Protein AF-A0A2V5PGQ8-F1 (afdb_monomer)

Solvent-accessible surface area (backbone atoms only — not comparable to full-atom values): 5354 Å² total; per-residue (Å²): 109,70,70,60,51,49,44,40,42,71,74,64,70,42,59,66,68,59,55,52,52,50,55,55,75,76,52,54,74,65,58,56,51,55,50,52,56,51,51,55,52,50,53,53,49,41,51,53,42,39,52,53,31,63,76,68,40,53,84,62,75,69,27,47,55,51,28,52,55,50,26,52,54,55,34,53,55,50,47,56,59,46,48,54,55,50,50,55,53,51,50,57,68,69,77,104

Radius of gyration: 19.82 Å; Cα contacts (8 Å, |Δi|>4): 42; chains: 1; bounding box: 33×30×53 Å

pLDDT: mean 90.96, std 6.31, range [53.81, 97.19]

Structure (mmCIF, N/CA/C/O backbone):
data_AF-A0A2V5PGQ8-F1
#
_entry.id   AF-A0A2V5PGQ8-F1
#
loop_
_atom_site.group_PDB
_atom_site.id
_atom_site.type_symbol
_atom_site.label_atom_id
_atom_site.label_alt_id
_atom_site.label_comp_id
_atom_site.label_asym_id
_atom_site.label_entity_id
_atom_site.label_seq_id
_atom_site.pdbx_PDB_ins_code
_atom_site.Cartn_x
_atom_site.Cartn_y
_atom_site.Cartn_z
_atom_site.occupancy
_atom_site.B_iso_or_equiv
_atom_site.auth_seq_id
_atom_site.auth_comp_id
_atom_site.auth_asym_id
_atom_site.auth_atom_id
_atom_site.pdbx_PDB_model_num
ATOM 1 N N . MET A 1 1 ? 10.133 -7.144 -9.511 1.00 82.19 1 MET A N 1
ATOM 2 C CA . MET A 1 1 ? 11.123 -6.931 -10.591 1.00 82.19 1 MET A CA 1
ATOM 3 C C . MET A 1 1 ? 12.315 -7.884 -10.460 1.00 82.19 1 MET A C 1
ATOM 5 O O . MET A 1 1 ? 12.455 -8.741 -11.318 1.00 82.19 1 MET A O 1
ATOM 9 N N . ALA A 1 2 ? 13.099 -7.838 -9.372 1.00 87.31 2 ALA A N 1
ATOM 10 C CA . ALA A 1 2 ? 14.266 -8.719 -9.186 1.00 87.31 2 ALA A CA 1
ATOM 11 C C . ALA A 1 2 ?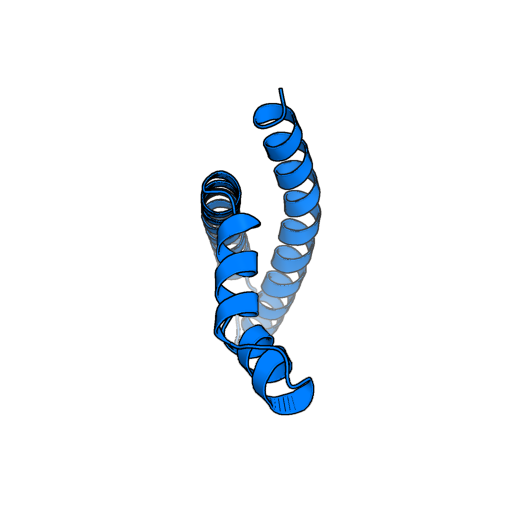 13.949 -10.231 -9.235 1.00 87.31 2 ALA A C 1
ATOM 13 O O . ALA A 1 2 ? 14.652 -10.979 -9.905 1.00 87.31 2 ALA A O 1
ATOM 14 N N . SER A 1 3 ? 12.863 -10.675 -8.590 1.00 88.12 3 SER A N 1
ATOM 15 C CA . SER A 1 3 ? 12.438 -12.084 -8.610 1.00 88.12 3 SER A CA 1
ATOM 16 C C . SER A 1 3 ? 12.057 -12.576 -10.012 1.00 88.12 3 SER A C 1
ATOM 18 O O . SER A 1 3 ? 12.493 -13.645 -10.422 1.00 88.12 3 SER A O 1
ATOM 20 N N . GLY A 1 4 ? 11.298 -11.784 -10.776 1.00 89.75 4 GLY A N 1
ATOM 21 C CA . GLY A 1 4 ? 10.927 -12.119 -12.156 1.00 89.75 4 GLY A CA 1
ATOM 22 C C . GLY A 1 4 ? 12.134 -12.187 -13.095 1.00 89.75 4 GLY A C 1
ATOM 23 O O . GLY A 1 4 ? 12.250 -13.125 -13.877 1.00 89.75 4 GLY A O 1
ATOM 24 N N . TYR A 1 5 ? 13.074 -11.246 -12.964 1.00 90.19 5 TYR A N 1
ATOM 25 C CA . TYR A 1 5 ? 14.322 -11.248 -13.732 1.00 90.19 5 TYR A CA 1
ATOM 26 C C . TYR A 1 5 ? 15.203 -12.464 -13.406 1.00 90.19 5 TYR A C 1
ATOM 28 O O . TYR A 1 5 ? 15.715 -13.116 -14.314 1.00 90.19 5 TYR A O 1
ATOM 36 N N . ALA A 1 6 ? 15.326 -12.819 -12.122 1.00 92.19 6 ALA A N 1
ATOM 37 C CA . ALA A 1 6 ? 16.076 -13.996 -11.688 1.00 92.19 6 ALA A CA 1
ATOM 38 C C . ALA A 1 6 ? 15.491 -15.300 -12.253 1.00 92.19 6 ALA A C 1
ATOM 40 O O . ALA A 1 6 ? 16.247 -16.193 -12.623 1.00 92.19 6 ALA A O 1
ATOM 41 N N . VAL A 1 7 ? 14.163 -15.405 -12.369 1.00 92.62 7 VAL A N 1
ATOM 42 C CA . VAL A 1 7 ? 13.517 -16.571 -12.990 1.00 92.62 7 VAL A CA 1
ATOM 43 C C . VAL A 1 7 ? 13.729 -16.591 -14.505 1.00 92.62 7 VAL A C 1
ATOM 45 O O . VAL A 1 7 ? 14.119 -17.623 -15.049 1.00 92.62 7 VAL A O 1
ATOM 48 N N . ALA A 1 8 ? 13.530 -15.456 -15.179 1.00 89.50 8 ALA A N 1
ATOM 49 C CA . ALA A 1 8 ? 13.669 -15.346 -16.632 1.00 89.50 8 ALA A CA 1
ATOM 50 C C . ALA A 1 8 ? 15.088 -15.683 -17.118 1.00 89.50 8 ALA A C 1
ATOM 52 O O . ALA A 1 8 ? 15.254 -16.479 -18.042 1.00 89.50 8 ALA A O 1
ATOM 53 N N . VAL A 1 9 ? 16.108 -15.123 -16.463 1.00 89.88 9 VAL A N 1
ATOM 54 C CA . VAL A 1 9 ? 17.514 -15.335 -16.836 1.00 89.88 9 VAL A CA 1
ATOM 55 C C . VAL A 1 9 ? 18.057 -16.632 -16.234 1.00 89.88 9 VAL A C 1
ATOM 57 O O . VAL A 1 9 ? 18.747 -17.385 -16.912 1.00 89.88 9 VAL A O 1
ATOM 60 N N . GLY A 1 10 ? 17.738 -16.917 -14.968 1.00 89.50 10 GLY A N 1
ATOM 61 C CA . GLY A 1 10 ? 18.316 -18.045 -14.236 1.00 89.50 10 GLY A CA 1
ATOM 62 C C . GLY A 1 10 ? 17.723 -19.404 -14.607 1.00 89.50 10 GLY A C 1
ATOM 63 O O . GLY A 1 10 ? 18.469 -20.362 -14.776 1.00 89.50 10 GLY A O 1
ATOM 64 N N . PHE A 1 11 ? 16.398 -19.503 -14.746 1.00 90.69 11 PHE A N 1
ATOM 65 C CA . PHE A 1 11 ? 15.723 -20.779 -15.023 1.00 90.69 11 PHE A CA 1
ATOM 66 C C . PHE A 1 11 ? 15.320 -20.934 -16.489 1.00 90.69 11 PHE A C 1
ATOM 68 O O . PHE A 1 11 ? 15.361 -22.042 -17.017 1.00 90.69 11 PHE A O 1
ATOM 75 N N . LEU A 1 12 ? 14.933 -19.839 -17.146 1.00 90.56 12 LEU A N 1
ATOM 76 C CA . LEU A 1 12 ? 14.377 -19.869 -18.501 1.00 90.56 12 LEU A CA 1
ATOM 77 C C . LEU A 1 12 ? 15.394 -19.546 -19.609 1.00 90.56 12 LEU A C 1
ATOM 79 O O . LEU A 1 12 ? 15.033 -19.623 -20.779 1.00 90.56 12 LEU A O 1
ATOM 83 N N . ASN A 1 13 ? 16.650 -19.228 -19.259 1.00 89.12 13 ASN A N 1
ATOM 84 C CA . ASN A 1 13 ? 17.728 -18.892 -20.204 1.00 89.12 13 ASN A CA 1
ATOM 85 C C . ASN A 1 13 ? 17.350 -17.784 -21.213 1.00 89.12 13 ASN A C 1
ATOM 87 O O . ASN A 1 13 ? 17.808 -17.780 -22.353 1.00 89.12 13 ASN A O 1
ATOM 91 N N . ILE A 1 14 ? 16.503 -16.832 -20.807 1.00 90.88 14 ILE A N 1
ATOM 92 C CA . ILE A 1 14 ? 16.158 -15.675 -21.642 1.00 90.88 14 ILE A CA 1
ATOM 93 C C . ILE A 1 14 ? 17.299 -14.656 -21.581 1.00 90.88 14 ILE A C 1
ATOM 95 O O . ILE A 1 14 ? 17.845 -14.389 -20.508 1.00 90.88 14 ILE A O 1
ATOM 99 N N . ASP A 1 15 ? 17.609 -14.038 -22.723 1.00 92.31 15 ASP A N 1
ATOM 100 C CA . ASP A 1 15 ? 18.606 -12.977 -22.818 1.00 92.31 15 ASP A CA 1
ATOM 101 C C . ASP A 1 15 ? 18.372 -11.851 -21.779 1.00 92.31 15 ASP A C 1
ATOM 103 O O . ASP A 1 15 ? 17.281 -11.256 -21.719 1.00 92.31 15 ASP A O 1
ATOM 107 N N . PRO A 1 16 ? 19.399 -11.506 -20.974 1.00 86.06 16 PRO A N 1
ATOM 108 C CA . PRO A 1 16 ? 19.321 -10.456 -19.956 1.00 86.06 16 PRO A CA 1
ATOM 109 C C . PRO A 1 16 ? 18.938 -9.089 -20.527 1.00 86.06 16 PRO A C 1
ATOM 111 O O . PRO A 1 16 ? 18.092 -8.378 -19.980 1.00 86.06 16 PRO A O 1
ATOM 114 N N . SER A 1 17 ? 19.558 -8.737 -21.656 1.00 88.19 17 SER A N 1
ATOM 115 C CA . SER A 1 17 ? 19.354 -7.474 -22.366 1.00 88.19 17 SER A CA 1
ATOM 116 C C . SER A 1 17 ? 17.935 -7.370 -22.916 1.00 88.19 17 SER A C 1
ATOM 118 O O . SER A 1 17 ? 17.288 -6.336 -22.757 1.00 88.19 17 SER A O 1
ATOM 120 N N . TYR A 1 18 ? 17.426 -8.460 -23.491 1.00 89.94 18 TYR A N 1
ATOM 121 C CA . TYR A 1 18 ? 16.073 -8.536 -24.030 1.00 89.94 18 TYR A CA 1
ATOM 122 C C . TYR A 1 18 ? 15.014 -8.369 -22.933 1.00 89.94 18 TYR A C 1
ATOM 124 O O . TYR A 1 18 ? 14.099 -7.554 -23.063 1.00 89.94 18 TYR A O 1
ATOM 132 N N . THR A 1 19 ? 15.170 -9.083 -21.815 1.00 88.44 19 THR A N 1
ATOM 133 C CA . THR A 1 19 ? 14.224 -9.027 -20.688 1.00 88.44 19 THR A CA 1
ATOM 134 C C . THR A 1 19 ? 14.172 -7.630 -20.068 1.00 88.44 19 THR A C 1
ATOM 136 O O . THR A 1 19 ? 13.091 -7.118 -19.772 1.00 88.44 19 THR A O 1
ATOM 139 N N . TRP A 1 20 ? 15.332 -6.991 -19.892 1.00 88.25 20 TRP A N 1
ATOM 140 C CA . TRP A 1 20 ? 15.412 -5.626 -19.375 1.00 88.25 20 TRP A CA 1
ATOM 141 C C . TRP A 1 20 ? 14.763 -4.614 -20.324 1.00 88.25 20 TRP A C 1
ATOM 143 O O . TRP A 1 20 ? 13.964 -3.786 -19.890 1.00 88.25 20 TRP A O 1
ATOM 153 N N . HIS A 1 21 ? 15.060 -4.713 -21.621 1.00 90.56 21 HIS A N 1
ATOM 154 C CA . HIS A 1 21 ? 14.535 -3.790 -22.623 1.00 90.56 21 HIS A CA 1
ATOM 155 C C . HIS A 1 21 ? 13.007 -3.878 -22.743 1.00 90.56 21 HIS A C 1
ATOM 157 O O . HIS A 1 21 ? 12.331 -2.852 -22.717 1.00 90.56 21 HIS A O 1
ATOM 163 N N . ASN A 1 22 ? 12.444 -5.092 -22.773 1.00 89.56 22 ASN A N 1
ATOM 164 C CA . ASN A 1 22 ? 10.992 -5.270 -22.765 1.00 89.56 22 ASN A CA 1
ATOM 165 C C . ASN A 1 22 ? 10.352 -4.755 -21.470 1.00 89.56 22 ASN A C 1
ATOM 167 O O . ASN A 1 22 ? 9.336 -4.074 -21.539 1.00 89.56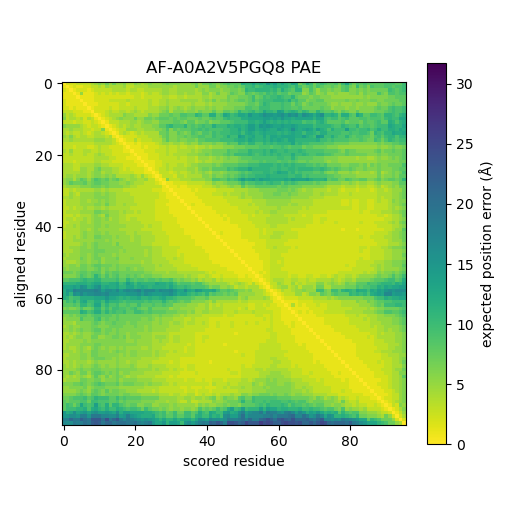 22 ASN A O 1
ATOM 171 N N . MET A 1 23 ? 10.932 -5.027 -20.295 1.00 88.44 23 MET A N 1
ATOM 172 C CA . MET A 1 23 ? 10.369 -4.528 -19.031 1.00 88.44 23 MET A CA 1
ATOM 173 C C . MET A 1 23 ? 10.216 -3.004 -19.025 1.00 88.44 23 MET A C 1
ATOM 175 O O . MET A 1 23 ? 9.192 -2.505 -18.565 1.00 88.44 23 MET A O 1
ATOM 179 N N . VAL A 1 24 ? 11.206 -2.275 -19.545 1.00 88.38 24 VAL A N 1
ATOM 180 C CA . VAL A 1 24 ? 11.149 -0.809 -19.616 1.00 88.38 24 VAL A CA 1
ATOM 181 C C . VAL A 1 24 ? 10.163 -0.341 -20.687 1.00 88.38 24 VAL A C 1
ATOM 183 O O . VAL A 1 24 ? 9.386 0.566 -20.420 1.00 88.38 24 VAL A O 1
ATOM 186 N N . ASN A 1 25 ? 10.134 -0.977 -21.861 1.00 89.81 25 ASN A N 1
ATOM 187 C CA . ASN A 1 25 ? 9.230 -0.575 -22.946 1.00 89.81 25 ASN A CA 1
ATOM 188 C C . ASN A 1 25 ? 7.743 -0.805 -22.630 1.00 89.81 25 ASN A C 1
ATOM 190 O O . ASN A 1 25 ? 6.905 -0.061 -23.127 1.00 89.81 25 ASN A O 1
ATOM 194 N N . TYR A 1 26 ? 7.411 -1.822 -21.829 1.00 88.38 26 TYR A N 1
ATOM 195 C CA . TYR A 1 26 ? 6.026 -2.126 -21.440 1.00 88.38 26 TYR A CA 1
ATOM 196 C C . TYR A 1 26 ? 5.590 -1.479 -20.120 1.00 88.38 26 TYR A C 1
ATOM 198 O O . TYR A 1 26 ? 4.435 -1.635 -19.735 1.00 88.38 26 TYR A O 1
ATOM 206 N N . THR A 1 27 ? 6.489 -0.790 -19.412 1.00 89.31 27 THR A N 1
ATOM 207 C CA . THR A 1 27 ? 6.144 -0.071 -18.180 1.00 89.31 27 THR A CA 1
ATOM 208 C C . THR A 1 27 ? 6.059 1.412 -18.490 1.00 89.31 27 THR A C 1
ATOM 210 O O . THR A 1 27 ? 7.087 2.079 -18.634 1.00 89.31 27 THR A O 1
ATOM 213 N N . SER A 1 28 ? 4.846 1.947 -18.562 1.00 88.38 28 SER A N 1
ATOM 214 C CA . SER A 1 28 ? 4.659 3.371 -18.800 1.00 88.38 28 SER A CA 1
ATOM 215 C C . SER A 1 28 ? 4.784 4.161 -17.484 1.00 88.38 28 SER A C 1
ATOM 217 O O . SER A 1 28 ? 4.500 3.641 -16.400 1.00 88.38 28 SER A O 1
ATOM 219 N N . PRO A 1 29 ? 5.186 5.448 -17.520 1.00 85.56 29 PRO A N 1
ATOM 220 C CA . PRO A 1 29 ? 5.285 6.286 -16.316 1.00 85.56 29 PRO A CA 1
ATOM 221 C C . PRO A 1 29 ? 3.957 6.417 -15.551 1.00 85.56 29 PRO A C 1
ATOM 223 O O . PRO A 1 29 ? 3.933 6.579 -14.330 1.00 85.56 29 PRO A O 1
ATOM 226 N N . GLU A 1 30 ? 2.846 6.324 -16.276 1.00 87.12 30 GLU A N 1
ATOM 227 C CA . GLU A 1 30 ? 1.486 6.278 -15.745 1.00 87.12 30 GLU A CA 1
ATOM 228 C C . GLU A 1 30 ? 1.237 5.085 -14.813 1.00 87.12 30 GLU A C 1
ATOM 230 O O . GLU A 1 30 ? 0.607 5.261 -13.769 1.00 87.12 30 GLU A O 1
ATOM 235 N N . ASP A 1 31 ? 1.795 3.907 -15.103 1.00 88.06 31 ASP A N 1
ATOM 236 C CA . ASP A 1 31 ? 1.652 2.719 -14.255 1.00 88.06 31 ASP A CA 1
ATOM 237 C C . ASP A 1 31 ? 2.281 2.948 -12.876 1.00 88.06 31 ASP A C 1
ATOM 239 O O . ASP A 1 31 ? 1.719 2.571 -11.840 1.00 88.06 31 ASP A O 1
ATOM 243 N N . ALA A 1 32 ? 3.425 3.639 -12.848 1.00 90.19 32 ALA A N 1
ATOM 244 C CA . ALA A 1 32 ? 4.104 4.008 -11.611 1.00 90.19 32 ALA A CA 1
ATOM 245 C C . ALA A 1 32 ? 3.288 5.025 -10.796 1.00 90.19 32 ALA A C 1
ATOM 247 O O . ALA A 1 32 ? 3.142 4.867 -9.579 1.00 90.19 32 ALA A O 1
ATOM 248 N N . LEU A 1 33 ? 2.709 6.037 -11.453 1.00 90.19 33 LEU A N 1
ATOM 249 C CA . LEU A 1 33 ? 1.858 7.031 -10.795 1.00 90.19 33 LEU A CA 1
ATOM 250 C C . LEU A 1 33 ? 0.578 6.395 -10.231 1.00 90.19 33 LEU A C 1
ATOM 252 O O . LEU A 1 33 ? 0.207 6.659 -9.084 1.00 90.19 33 LEU A O 1
ATOM 256 N N . MET A 1 34 ? -0.062 5.504 -10.992 1.00 90.38 34 MET A N 1
ATOM 257 C CA . MET A 1 34 ? -1.226 4.742 -10.535 1.00 90.38 34 MET A CA 1
ATOM 258 C C . MET A 1 34 ? -0.895 3.880 -9.309 1.00 90.38 34 MET A C 1
ATOM 260 O O . MET A 1 34 ? -1.688 3.815 -8.365 1.00 90.38 34 MET A O 1
ATOM 264 N N . GLY A 1 35 ? 0.284 3.251 -9.290 1.00 91.88 35 GLY A N 1
ATOM 265 C CA . GLY A 1 35 ? 0.783 2.495 -8.140 1.00 91.88 35 GLY A CA 1
ATOM 266 C C . GLY A 1 35 ? 0.992 3.362 -6.895 1.00 91.88 35 GLY A C 1
ATOM 267 O O . GLY A 1 35 ? 0.544 2.990 -5.808 1.00 91.88 35 GLY A O 1
ATOM 268 N N . LEU A 1 36 ? 1.606 4.539 -7.050 1.00 94.31 36 LEU A N 1
ATOM 269 C CA . LEU A 1 36 ? 1.847 5.490 -5.957 1.00 94.31 36 LEU A CA 1
ATOM 270 C C . LEU A 1 36 ? 0.545 5.994 -5.328 1.00 94.31 36 LEU A C 1
ATOM 272 O O . LEU A 1 36 ? 0.402 5.956 -4.105 1.00 94.31 36 LEU A O 1
ATOM 276 N N . ILE A 1 37 ? -0.425 6.410 -6.148 1.00 92.75 37 ILE A N 1
ATOM 277 C CA . ILE A 1 37 ? -1.733 6.879 -5.664 1.00 92.75 37 ILE A CA 1
ATOM 278 C C . ILE A 1 37 ? -2.427 5.771 -4.864 1.00 92.75 37 ILE A C 1
ATOM 280 O O . ILE A 1 37 ? -2.881 6.004 -3.743 1.00 92.75 37 ILE A O 1
ATOM 284 N N . LYS A 1 38 ? -2.459 4.543 -5.398 1.00 92.81 38 LYS A N 1
ATOM 285 C CA . LYS A 1 38 ? -3.046 3.388 -4.701 1.00 92.81 38 LYS A CA 1
ATOM 286 C C . LYS A 1 38 ? -2.348 3.115 -3.366 1.00 92.81 38 LYS A C 1
ATOM 288 O O . LYS A 1 38 ? -3.032 2.904 -2.367 1.00 92.81 38 LYS A O 1
ATOM 293 N N . ALA A 1 39 ? -1.015 3.165 -3.324 1.00 95.62 39 ALA A N 1
ATOM 294 C CA . ALA A 1 39 ? -0.242 2.916 -2.107 1.00 95.62 39 ALA A CA 1
ATOM 295 C C . ALA A 1 39 ? -0.567 3.917 -0.985 1.00 95.62 39 ALA A C 1
ATOM 297 O O . ALA A 1 39 ? -0.787 3.504 0.156 1.00 95.62 39 ALA A O 1
ATOM 298 N N . VAL A 1 40 ? -0.665 5.212 -1.308 1.00 96.31 40 VAL A N 1
ATOM 299 C CA . VAL A 1 40 ? -1.032 6.256 -0.335 1.00 96.31 40 VAL A CA 1
ATOM 300 C C . VAL A 1 40 ? -2.437 6.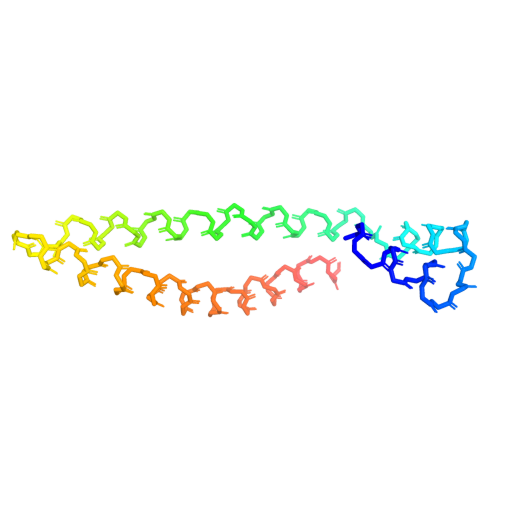013 0.220 1.00 96.31 40 VAL A C 1
ATOM 302 O O . VAL A 1 40 ? -2.640 6.061 1.434 1.00 96.31 40 VAL A O 1
ATOM 305 N N . VAL A 1 41 ? -3.400 5.686 -0.647 1.00 95.56 41 VAL A N 1
ATOM 306 C CA . VAL A 1 41 ? -4.788 5.429 -0.232 1.00 95.56 41 VAL A CA 1
ATOM 307 C C . VAL A 1 41 ? -4.887 4.181 0.652 1.00 95.56 41 VAL A C 1
ATOM 309 O O . VAL A 1 41 ? -5.563 4.211 1.680 1.00 95.56 41 VAL A O 1
ATOM 312 N N . TYR A 1 42 ? -4.184 3.095 0.314 1.00 96.06 42 TYR A N 1
ATOM 313 C CA . TYR A 1 42 ? -4.159 1.879 1.139 1.00 96.06 42 TYR A CA 1
ATOM 314 C C . TYR A 1 42 ? -3.521 2.122 2.502 1.00 96.06 42 TYR A C 1
ATOM 316 O O . TYR A 1 42 ? -4.085 1.699 3.510 1.00 96.06 42 TYR A O 1
ATOM 324 N N . GLY A 1 43 ? -2.406 2.855 2.552 1.00 96.44 43 GLY A N 1
ATOM 325 C CA . GLY A 1 43 ? -1.766 3.234 3.811 1.00 96.44 43 GLY A CA 1
ATOM 326 C C . GLY A 1 43 ? -2.703 4.032 4.721 1.00 96.44 43 GLY A C 1
ATOM 327 O O . GLY A 1 43 ? -2.850 3.697 5.897 1.00 96.44 43 GLY A O 1
ATOM 328 N N . ALA A 1 44 ? -3.399 5.031 4.169 1.00 96.75 44 ALA A N 1
ATOM 329 C CA . ALA A 1 44 ? -4.362 5.835 4.919 1.00 96.75 44 ALA A CA 1
ATOM 330 C C . ALA A 1 44 ? -5.529 4.991 5.462 1.00 96.75 44 ALA A C 1
ATOM 332 O O . ALA A 1 44 ? -5.877 5.108 6.637 1.00 96.75 44 ALA A O 1
ATOM 333 N N . MET A 1 45 ? -6.104 4.100 4.647 1.00 96.38 45 MET A N 1
ATOM 334 C CA . MET A 1 45 ? -7.201 3.227 5.085 1.00 96.38 45 MET A CA 1
ATOM 335 C C . MET A 1 45 ? -6.766 2.260 6.190 1.00 96.38 45 MET A C 1
ATOM 337 O O . MET A 1 45 ? -7.459 2.154 7.200 1.00 96.38 45 MET A O 1
ATOM 341 N N . ILE A 1 46 ? -5.615 1.591 6.040 1.00 96.62 46 ILE A N 1
ATOM 342 C CA . ILE A 1 46 ? -5.089 0.674 7.065 1.00 96.62 46 ILE A CA 1
ATOM 343 C C . ILE A 1 46 ? -4.865 1.424 8.377 1.00 96.62 46 ILE A C 1
ATOM 345 O O . ILE A 1 46 ? -5.277 0.942 9.432 1.00 96.62 46 ILE A O 1
ATOM 349 N N . GLY A 1 47 ? -4.241 2.605 8.314 1.00 96.56 47 GLY A N 1
ATOM 350 C CA . GLY A 1 47 ? -3.985 3.431 9.491 1.00 96.56 47 GLY A CA 1
ATOM 351 C C . GLY A 1 47 ? -5.276 3.803 10.215 1.00 96.56 47 GLY A C 1
ATOM 352 O O . GLY A 1 47 ? -5.396 3.570 11.415 1.00 96.56 47 GLY A O 1
ATOM 353 N N . LEU A 1 48 ? -6.277 4.299 9.484 1.00 96.50 48 LEU A N 1
ATOM 354 C CA . LEU A 1 48 ? -7.566 4.686 10.062 1.00 96.50 48 LEU A CA 1
ATOM 355 C C . LEU A 1 48 ? -8.310 3.498 10.685 1.00 96.50 48 LEU A C 1
ATOM 357 O O . LEU A 1 48 ? -8.801 3.612 11.806 1.00 96.50 48 LEU A O 1
ATOM 361 N N . ILE A 1 49 ? -8.360 2.351 10.002 1.00 96.00 49 ILE A N 1
ATOM 362 C CA . ILE A 1 49 ? -9.044 1.147 10.503 1.00 96.00 49 ILE A CA 1
ATOM 363 C C . ILE A 1 49 ? -8.331 0.595 11.741 1.00 96.00 49 ILE A C 1
ATOM 365 O O . ILE A 1 49 ? -8.983 0.226 12.721 1.00 96.00 49 ILE A O 1
ATOM 369 N N . SER A 1 50 ? -6.998 0.579 11.722 1.00 95.38 50 SER A N 1
ATOM 370 C CA . SER A 1 50 ? -6.184 0.096 12.841 1.00 95.38 50 SER A CA 1
ATOM 371 C C . SER A 1 50 ? -6.332 0.996 14.065 1.00 95.38 50 SER A C 1
ATOM 373 O O . SER A 1 50 ? -6.580 0.495 15.160 1.00 95.38 50 SER A O 1
ATOM 375 N N . CYS A 1 51 ? -6.274 2.321 13.887 1.00 95.50 51 CYS A N 1
ATOM 376 C CA . CYS A 1 51 ? -6.524 3.280 14.964 1.00 95.50 51 CYS A CA 1
ATOM 377 C C . CYS A 1 51 ? -7.949 3.144 15.511 1.00 95.50 51 CYS A C 1
ATOM 379 O O . CYS A 1 51 ? -8.143 3.108 16.725 1.00 95.50 51 CYS A O 1
ATOM 381 N N . TYR A 1 52 ? -8.944 2.996 14.634 1.00 95.50 52 TYR A N 1
ATOM 382 C CA . TYR A 1 52 ? -10.338 2.839 15.039 1.00 95.50 52 TYR A CA 1
ATOM 383 C C . TYR A 1 52 ? -10.553 1.591 15.904 1.00 95.50 52 TYR A C 1
ATOM 385 O O . TYR A 1 52 ? -11.159 1.679 16.975 1.00 95.50 52 TYR A O 1
ATOM 393 N N . LYS A 1 53 ? -10.022 0.438 15.480 1.00 94.06 53 LYS A N 1
ATOM 394 C CA . LYS A 1 53 ? -10.118 -0.814 16.244 1.00 94.06 53 LYS A CA 1
ATOM 395 C C . LYS A 1 53 ? -9.284 -0.794 17.522 1.00 94.06 53 LYS A C 1
ATOM 397 O O . LYS A 1 53 ? -9.734 -1.340 18.525 1.00 94.06 53 LYS A O 1
ATOM 402 N N . GLY A 1 54 ? -8.126 -0.137 17.506 1.00 93.06 54 GLY A N 1
ATOM 403 C CA . GLY A 1 54 ? -7.289 0.048 18.690 1.00 93.06 54 GLY A CA 1
ATOM 404 C C . GLY A 1 54 ? -7.956 0.911 19.762 1.00 93.06 54 GLY A C 1
ATOM 405 O O . GLY A 1 54 ? -7.899 0.572 20.934 1.00 93.06 54 GLY A O 1
ATOM 406 N N . MET A 1 55 ? -8.652 1.985 19.380 1.00 93.12 55 MET A N 1
ATOM 407 C CA . MET A 1 55 ? -9.341 2.865 20.338 1.00 93.12 55 MET A CA 1
ATOM 408 C C . MET A 1 55 ? -10.631 2.263 20.917 1.00 93.12 55 MET A C 1
ATOM 410 O O . MET A 1 55 ? -11.055 2.666 21.995 1.00 93.12 55 MET A O 1
ATOM 414 N N . HIS A 1 56 ? -11.253 1.310 20.219 1.00 92.50 56 HIS A N 1
ATOM 415 C CA . HIS A 1 56 ? -12.479 0.629 20.659 1.00 92.50 56 HIS A CA 1
ATOM 416 C C . HIS A 1 56 ? -12.215 -0.770 21.238 1.00 92.50 56 HIS A C 1
ATOM 418 O O . HIS A 1 56 ? -13.147 -1.568 21.382 1.00 92.50 56 HIS A O 1
ATOM 424 N N . CYS A 1 57 ? -10.960 -1.118 21.536 1.00 91.62 57 CYS A N 1
ATOM 425 C CA . CYS A 1 57 ? -10.649 -2.430 22.088 1.00 91.62 57 CYS A CA 1
ATOM 426 C C . CYS A 1 57 ? -11.167 -2.566 23.528 1.00 91.62 57 CYS A C 1
ATOM 428 O O . CYS A 1 57 ? -11.149 -1.615 24.309 1.00 91.62 57 CYS A O 1
ATOM 430 N N . ARG A 1 58 ? -11.603 -3.776 23.893 1.00 89.50 58 ARG A N 1
ATOM 431 C CA . ARG A 1 58 ? -11.944 -4.100 25.286 1.00 89.50 58 ARG A CA 1
ATOM 432 C C . ARG A 1 58 ? -10.677 -4.167 26.133 1.00 89.50 58 ARG A C 1
ATOM 434 O O . ARG A 1 58 ? -9.605 -4.496 25.631 1.00 89.50 58 ARG A O 1
ATOM 441 N N . GLU A 1 59 ? -10.839 -3.884 27.417 1.00 89.00 59 GLU A N 1
ATOM 442 C CA . GLU A 1 59 ? -9.762 -3.926 28.401 1.00 89.00 59 GLU A CA 1
ATOM 443 C C . GLU A 1 59 ? -9.120 -5.323 28.481 1.00 89.00 59 GLU A C 1
ATOM 445 O O . GLU A 1 59 ? -9.784 -6.350 28.316 1.00 89.00 59 GLU A O 1
ATOM 450 N N . GLY A 1 60 ? -7.815 -5.352 28.763 1.00 91.69 60 GLY A N 1
ATOM 451 C CA . GLY A 1 60 ? -7.038 -6.580 28.935 1.00 91.69 60 GLY A CA 1
ATOM 452 C C . GLY A 1 60 ? -6.345 -7.091 27.666 1.00 91.69 60 GLY A C 1
ATOM 453 O O . GLY A 1 60 ? -6.684 -6.740 26.537 1.00 91.69 60 GLY A O 1
ATOM 454 N N . ALA A 1 61 ? -5.349 -7.959 27.860 1.00 90.88 61 ALA A N 1
ATOM 455 C CA . ALA A 1 61 ? -4.498 -8.470 26.780 1.00 90.88 61 ALA A CA 1
ATOM 456 C C . ALA A 1 61 ? -5.272 -9.290 25.729 1.00 90.88 61 ALA A C 1
ATOM 458 O O . ALA A 1 61 ? -4.977 -9.211 24.537 1.00 90.88 61 ALA A O 1
ATOM 459 N N . GLU A 1 62 ? -6.299 -10.036 26.150 1.00 92.69 62 GLU A N 1
ATOM 460 C CA . GLU A 1 62 ? -7.155 -10.794 25.230 1.00 92.69 62 GLU A CA 1
ATOM 461 C C . GLU A 1 62 ? -7.969 -9.864 24.312 1.00 92.69 62 GLU A C 1
ATOM 463 O O . GLU A 1 62 ? -8.113 -10.132 23.116 1.00 92.69 62 GLU A O 1
ATOM 468 N N . GLY A 1 63 ? -8.454 -8.737 24.847 1.00 91.06 63 GLY A N 1
ATOM 469 C CA . GLY A 1 63 ? -9.211 -7.739 24.092 1.00 91.06 63 GLY A CA 1
ATOM 470 C C . GLY A 1 63 ? -8.381 -7.091 22.985 1.00 91.06 63 GLY A C 1
ATOM 471 O O . GLY A 1 63 ? -8.852 -6.969 21.853 1.00 91.06 63 GLY A O 1
ATOM 472 N N . VAL A 1 64 ? -7.119 -6.764 23.276 1.00 93.00 64 VAL A N 1
ATOM 473 C CA . VAL A 1 64 ? -6.170 -6.199 22.301 1.00 93.00 64 VAL A CA 1
ATOM 474 C C . VAL A 1 64 ? -5.830 -7.208 21.198 1.00 93.00 64 VAL A C 1
ATOM 476 O O . VAL A 1 64 ? -5.810 -6.849 20.017 1.00 93.00 64 VAL A O 1
ATOM 479 N N . GLY A 1 65 ? -5.627 -8.484 21.547 1.00 93.25 65 GLY A N 1
ATOM 480 C CA . GLY A 1 65 ? -5.367 -9.544 20.565 1.00 93.25 65 GLY A CA 1
ATOM 481 C C . GLY A 1 65 ? -6.537 -9.750 19.595 1.00 93.25 65 GLY A C 1
ATOM 482 O O . GLY A 1 65 ? -6.342 -9.811 18.375 1.00 93.25 65 GLY A O 1
ATOM 483 N N . ARG A 1 66 ? -7.772 -9.769 20.118 1.00 93.94 66 ARG A N 1
ATOM 484 C CA . ARG A 1 66 ? -8.986 -9.846 19.287 1.00 93.94 66 ARG A CA 1
ATOM 485 C C . ARG A 1 66 ? -9.143 -8.611 18.400 1.00 93.94 66 ARG A C 1
ATOM 487 O O . ARG A 1 66 ? -9.352 -8.761 17.200 1.00 93.94 66 ARG A O 1
ATOM 494 N N . ALA A 1 67 ? -8.970 -7.410 18.954 1.00 94.31 67 ALA A N 1
ATOM 495 C CA . ALA A 1 67 ? -9.082 -6.160 18.202 1.00 94.31 67 ALA A CA 1
ATOM 496 C C . ALA A 1 67 ? -8.060 -6.071 17.058 1.00 94.31 67 ALA A C 1
ATOM 498 O O . ALA A 1 67 ? -8.407 -5.635 15.962 1.00 94.31 67 ALA A O 1
ATOM 499 N N . THR A 1 68 ? -6.829 -6.541 17.280 1.00 93.94 68 THR A N 1
ATOM 500 C CA . THR A 1 68 ? -5.779 -6.585 16.247 1.00 93.94 68 THR A CA 1
ATOM 501 C C . THR A 1 68 ? -6.151 -7.543 15.116 1.00 93.94 68 THR A C 1
ATOM 503 O O . THR A 1 68 ? -6.026 -7.200 13.942 1.00 93.94 68 THR A O 1
ATOM 506 N N . THR A 1 69 ? -6.670 -8.726 15.455 1.00 95.56 69 THR A N 1
ATOM 507 C CA . THR A 1 69 ? -7.111 -9.717 14.459 1.00 95.56 69 THR A CA 1
ATOM 508 C C . THR A 1 69 ? -8.260 -9.169 13.616 1.00 95.56 69 THR A C 1
ATOM 510 O O . THR A 1 69 ? -8.225 -9.236 12.388 1.00 95.56 69 THR A O 1
ATOM 513 N N . GLU A 1 70 ? -9.253 -8.556 14.263 1.00 94.69 70 GLU A N 1
ATOM 514 C CA . GLU A 1 70 ? -10.349 -7.890 13.564 1.00 94.69 70 GLU A CA 1
ATOM 515 C C . GLU A 1 70 ? -9.837 -6.752 12.674 1.00 94.69 70 GLU A C 1
ATOM 517 O O . GLU A 1 70 ? -10.244 -6.661 11.518 1.00 94.69 70 GLU A O 1
ATOM 522 N N . ALA A 1 71 ? -8.921 -5.912 13.166 1.00 96.31 71 ALA A N 1
ATOM 523 C CA . ALA A 1 71 ? -8.355 -4.803 12.400 1.00 96.31 71 ALA A CA 1
ATOM 524 C C . ALA A 1 71 ? -7.718 -5.269 11.085 1.00 96.31 71 ALA A C 1
ATOM 526 O O . ALA A 1 71 ? -7.964 -4.651 10.048 1.00 96.31 71 ALA A O 1
ATOM 527 N N . VAL A 1 72 ? -6.961 -6.372 11.102 1.00 96.56 72 VAL A N 1
ATOM 528 C CA . VAL A 1 72 ? -6.357 -6.943 9.887 1.00 96.56 72 VAL A CA 1
ATOM 529 C C . VAL A 1 72 ? -7.438 -7.414 8.916 1.00 96.56 72 VAL A C 1
ATOM 531 O O . VAL A 1 72 ? -7.395 -7.042 7.747 1.00 96.56 72 VAL A O 1
ATOM 534 N N . VAL A 1 73 ? -8.448 -8.149 9.392 1.00 97.19 73 VAL A N 1
ATOM 535 C CA . VAL A 1 73 ? -9.545 -8.650 8.543 1.00 97.19 73 VAL A CA 1
ATOM 536 C C . VAL A 1 73 ? -10.324 -7.499 7.897 1.00 97.19 73 VAL A C 1
ATOM 538 O O . VAL A 1 73 ? -10.505 -7.484 6.678 1.00 97.19 73 VAL A O 1
ATOM 541 N N . TYR A 1 74 ? -10.737 -6.498 8.682 1.00 96.19 74 TYR A N 1
ATOM 542 C CA . TYR A 1 74 ? -11.459 -5.331 8.162 1.00 96.19 74 TYR A CA 1
ATOM 543 C C . TYR A 1 74 ? -10.601 -4.510 7.195 1.00 96.19 74 TYR A C 1
ATOM 545 O O . TYR A 1 74 ? -11.107 -4.055 6.165 1.00 96.19 74 TYR A O 1
ATOM 553 N N . SER A 1 75 ? -9.305 -4.357 7.481 1.00 96.62 75 SER A N 1
ATOM 554 C CA . SER A 1 75 ? -8.372 -3.666 6.587 1.00 96.62 75 SER A CA 1
ATOM 555 C C . SER A 1 75 ? -8.230 -4.405 5.259 1.00 96.62 75 SER A C 1
ATOM 557 O O . SER A 1 75 ? -8.369 -3.785 4.207 1.00 96.62 75 SER A O 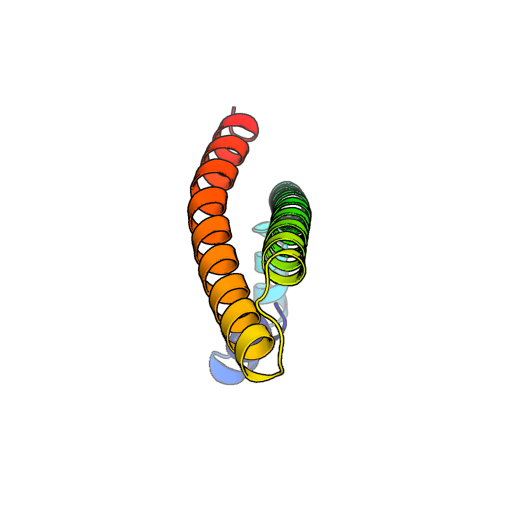1
ATOM 559 N N . SER A 1 76 ? -8.039 -5.727 5.274 1.00 96.75 76 SER A N 1
ATOM 560 C CA . SER A 1 76 ? -7.910 -6.535 4.055 1.00 96.75 76 SER A CA 1
ATOM 561 C C . SER A 1 76 ? -9.156 -6.469 3.170 1.00 96.75 76 SER A C 1
ATOM 563 O O . SER A 1 76 ? -9.034 -6.245 1.966 1.00 96.75 76 SER A O 1
ATOM 565 N N . ILE A 1 77 ? -10.354 -6.599 3.751 1.00 96.81 77 ILE A N 1
ATOM 566 C CA . ILE A 1 77 ? -11.616 -6.507 2.996 1.00 96.81 77 ILE A CA 1
ATOM 567 C C . ILE A 1 77 ? -11.786 -5.101 2.410 1.00 96.81 77 ILE A C 1
ATOM 569 O O . ILE A 1 77 ? -12.113 -4.954 1.233 1.00 96.81 77 ILE A O 1
ATOM 573 N N . THR A 1 78 ? -11.508 -4.063 3.202 1.00 96.00 78 THR A N 1
ATOM 574 C CA . THR A 1 78 ? -11.634 -2.668 2.753 1.00 96.00 78 THR A CA 1
ATOM 575 C C . THR A 1 78 ? -10.675 -2.356 1.606 1.00 96.00 78 THR A C 1
ATOM 577 O O . THR A 1 78 ? -11.076 -1.726 0.629 1.00 96.00 78 THR A O 1
AT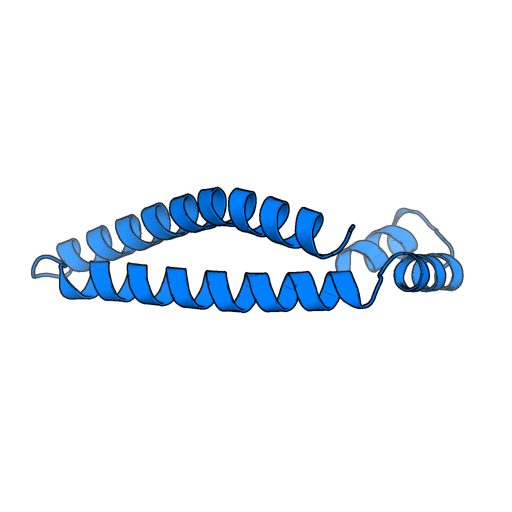OM 580 N N . ILE A 1 79 ? -9.429 -2.839 1.672 1.00 96.56 79 ILE A N 1
ATOM 581 C CA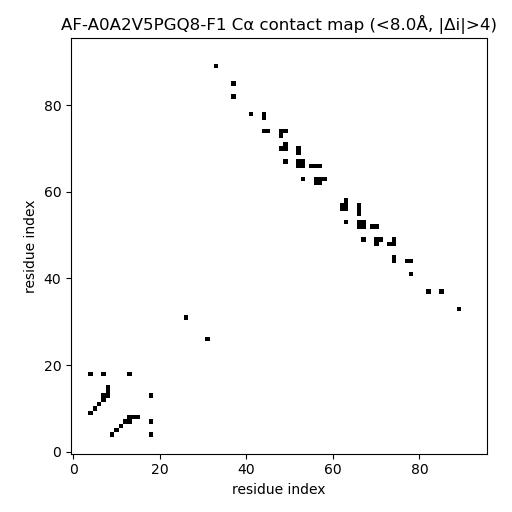 . ILE A 1 79 ? -8.449 -2.679 0.587 1.00 96.56 79 ILE A CA 1
ATOM 582 C C . ILE A 1 79 ? -8.927 -3.381 -0.682 1.00 96.56 79 ILE A C 1
ATOM 584 O O . ILE A 1 79 ? -8.832 -2.787 -1.751 1.00 96.56 79 ILE A O 1
ATOM 588 N N . LEU A 1 80 ? -9.453 -4.607 -0.588 1.00 95.38 80 LEU A N 1
ATOM 589 C CA . LEU A 1 80 ? -9.948 -5.350 -1.753 1.00 95.38 80 LEU A CA 1
ATOM 590 C C . LEU A 1 80 ? -11.092 -4.612 -2.454 1.00 95.38 80 LEU A C 1
ATOM 592 O O . LEU A 1 80 ? -11.049 -4.406 -3.666 1.00 95.38 80 LEU A O 1
ATOM 596 N N . VAL A 1 81 ? -12.086 -4.163 -1.687 1.00 95.12 81 VAL A N 1
ATOM 597 C CA . VAL A 1 81 ? -13.222 -3.401 -2.222 1.00 95.12 81 VAL A CA 1
ATOM 598 C C . VAL A 1 81 ? -12.738 -2.083 -2.829 1.00 95.12 81 VAL A C 1
ATOM 600 O O . VAL A 1 81 ? -13.060 -1.762 -3.971 1.00 95.12 81 VAL A O 1
ATOM 603 N N . SER A 1 82 ? -11.904 -1.342 -2.101 1.00 94.12 82 SER A N 1
ATOM 604 C CA . SER A 1 82 ? -11.355 -0.066 -2.560 1.00 94.12 82 SER A CA 1
ATOM 605 C C . SER A 1 82 ? -10.487 -0.225 -3.812 1.00 94.12 82 SER A C 1
ATOM 607 O O . SER A 1 82 ? -10.563 0.597 -4.723 1.00 94.12 82 SER A O 1
ATOM 609 N N . ASN A 1 83 ? -9.713 -1.309 -3.928 1.00 94.44 83 ASN A N 1
ATOM 610 C CA . ASN A 1 83 ? -8.880 -1.600 -5.095 1.00 94.44 83 ASN 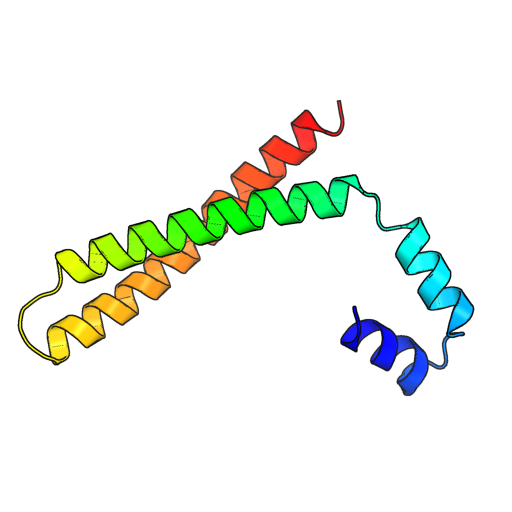A CA 1
ATOM 611 C C . ASN A 1 83 ? -9.691 -1.692 -6.389 1.00 94.44 83 ASN A C 1
ATOM 613 O O . ASN A 1 83 ? -9.255 -1.137 -7.401 1.00 94.44 83 ASN A O 1
ATOM 617 N N . PHE A 1 84 ? -10.867 -2.317 -6.348 1.00 92.88 84 PHE A N 1
ATOM 618 C CA . PHE A 1 84 ? -11.762 -2.381 -7.499 1.00 92.88 84 PHE A CA 1
ATOM 619 C C . PHE A 1 84 ? -12.203 -0.979 -7.942 1.00 92.88 84 PHE A C 1
ATOM 621 O O . PHE A 1 84 ? -12.009 -0.602 -9.098 1.00 92.88 84 PHE A O 1
ATOM 628 N N . PHE A 1 85 ? -12.708 -0.167 -7.008 1.00 92.88 85 PHE A N 1
ATOM 629 C CA . PHE A 1 85 ? -13.168 1.192 -7.306 1.00 92.88 85 PHE A CA 1
ATOM 630 C C . PHE A 1 85 ? -12.041 2.116 -7.777 1.00 92.88 85 PHE A C 1
ATOM 632 O O . PHE A 1 85 ? -12.211 2.834 -8.764 1.00 92.88 85 PHE A O 1
ATOM 639 N N . LEU A 1 86 ? -10.884 2.079 -7.110 1.00 90.62 86 LEU A N 1
ATOM 640 C CA . LEU A 1 86 ? -9.700 2.860 -7.478 1.00 90.62 86 LEU A CA 1
ATOM 641 C C . LEU A 1 86 ? -9.209 2.486 -8.868 1.00 90.62 86 LEU A C 1
ATOM 643 O O . LEU A 1 86 ? -8.922 3.371 -9.663 1.00 90.62 86 LEU A O 1
ATOM 647 N N . THR A 1 87 ? -9.120 1.192 -9.172 1.00 91.88 87 THR A N 1
ATOM 648 C CA . THR A 1 87 ? -8.638 0.729 -10.476 1.00 91.88 87 THR A CA 1
ATOM 649 C C . THR A 1 87 ? -9.595 1.132 -11.591 1.00 91.88 87 THR A C 1
ATOM 651 O O . THR A 1 87 ? -9.134 1.665 -12.594 1.00 91.88 87 THR A O 1
ATOM 654 N N . LEU A 1 88 ? -10.908 0.965 -11.406 1.00 90.12 88 LEU A N 1
ATOM 655 C CA . LEU A 1 88 ? -11.901 1.417 -12.384 1.00 90.12 88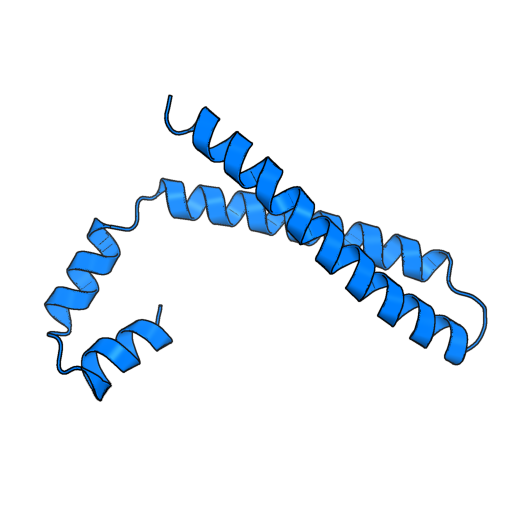 LEU A CA 1
ATOM 656 C C . LEU A 1 88 ? -11.877 2.936 -12.591 1.00 90.12 88 LEU A C 1
ATOM 658 O O . LEU A 1 88 ? -11.948 3.401 -13.726 1.00 90.12 88 LEU A O 1
ATOM 662 N N . SER A 1 89 ? -11.768 3.704 -11.505 1.00 87.69 89 SER A N 1
ATOM 663 C CA . SER A 1 89 ? -11.771 5.169 -11.567 1.00 87.69 89 SER A CA 1
ATOM 664 C C . SER A 1 89 ? -10.511 5.708 -12.240 1.00 87.69 89 SER A C 1
ATOM 666 O O . SER A 1 89 ? -10.622 6.543 -13.132 1.00 87.69 89 SER A O 1
ATOM 668 N N . LEU A 1 90 ? -9.327 5.208 -11.858 1.00 85.06 90 LEU A N 1
ATOM 669 C CA . LEU A 1 90 ? -8.054 5.603 -12.471 1.00 85.06 90 LEU A CA 1
ATOM 670 C C . LEU A 1 90 ? -7.992 5.196 -13.940 1.00 85.06 90 LEU A C 1
ATOM 672 O O . LEU A 1 90 ? -7.629 6.022 -14.765 1.00 85.06 90 LEU A O 1
ATOM 676 N N . ASN A 1 91 ? -8.373 3.959 -14.274 1.00 86.00 91 ASN A N 1
ATOM 677 C CA . ASN A 1 91 ? -8.306 3.482 -15.652 1.00 86.00 91 ASN A CA 1
ATOM 678 C C . ASN A 1 91 ? -9.217 4.318 -16.564 1.00 86.00 91 ASN A C 1
ATOM 680 O O . ASN A 1 91 ? -8.757 4.821 -17.580 1.00 86.00 91 ASN A O 1
ATOM 684 N N . ARG A 1 92 ? -10.464 4.584 -16.151 1.00 84.06 92 ARG A N 1
ATOM 685 C CA . ARG A 1 92 ? -11.369 5.449 -16.923 1.00 84.06 92 ARG A CA 1
ATOM 686 C C . ARG A 1 92 ? -10.812 6.871 -17.102 1.00 84.06 92 ARG A C 1
ATOM 688 O O . ARG A 1 92 ? -10.982 7.444 -18.171 1.00 84.06 92 ARG A O 1
ATOM 695 N N . LEU A 1 93 ? -10.193 7.449 -16.069 1.00 77.12 93 LEU A N 1
ATOM 696 C CA . LEU A 1 93 ? -9.691 8.829 -16.098 1.00 77.12 93 LEU A CA 1
ATOM 697 C C . LEU A 1 93 ? -8.420 8.988 -16.952 1.00 77.12 93 LEU A C 1
ATOM 699 O O . LEU A 1 93 ? -8.225 10.044 -17.540 1.00 77.12 93 LEU A O 1
ATOM 703 N N . LEU A 1 94 ? -7.556 7.968 -16.983 1.00 71.62 94 LEU A N 1
ATOM 704 C CA . LEU A 1 94 ? -6.263 8.008 -17.676 1.00 71.62 94 LEU A CA 1
ATOM 705 C C . LEU A 1 94 ? -6.333 7.519 -19.132 1.00 71.62 94 LEU A C 1
ATOM 707 O O . LEU A 1 94 ? -5.555 7.981 -19.954 1.00 71.62 94 LEU A O 1
ATOM 711 N N . HIS A 1 95 ? -7.269 6.617 -19.453 1.00 65.25 95 HIS A N 1
ATOM 712 C CA . HIS A 1 95 ? -7.514 6.092 -20.807 1.00 65.25 95 HIS A CA 1
ATOM 713 C C . HIS A 1 95 ? -8.694 6.788 -21.530 1.00 65.25 95 HIS A C 1
ATOM 715 O O . HIS A 1 95 ? -9.382 6.161 -22.340 1.00 65.25 95 HIS A O 1
ATOM 721 N N . THR A 1 96 ? -8.944 8.071 -21.235 1.00 53.81 96 THR A N 1
ATOM 722 C CA . THR A 1 96 ? -9.795 8.972 -22.046 1.00 53.81 96 THR A CA 1
ATOM 723 C C . THR A 1 96 ? -8.922 9.911 -22.868 1.00 53.81 96 THR A C 1
ATOM 725 O O . THR A 1 96 ? -7.864 10.321 -22.344 1.00 53.81 96 THR A O 1
#

Foldseek 3Di:
DVVVLCCCCVVVVHDSVVVVVVVVVPDDVLNVVLVVVLVVVLVVLLVVLLVVLCVPFDDDPVSNVVSNVVSVVVSVVVSVVVVVVSCVVSCVVVVD

Secondary structure (DSSP, 8-state):
-HHHHHHHHHTT---HHHHHHHHHHT--HHHHHHHHHHHHHHHHHHHHHHHHHHHTPPSSHHHHHHHHHHHHHHHHHHHHHHHHHHHHHH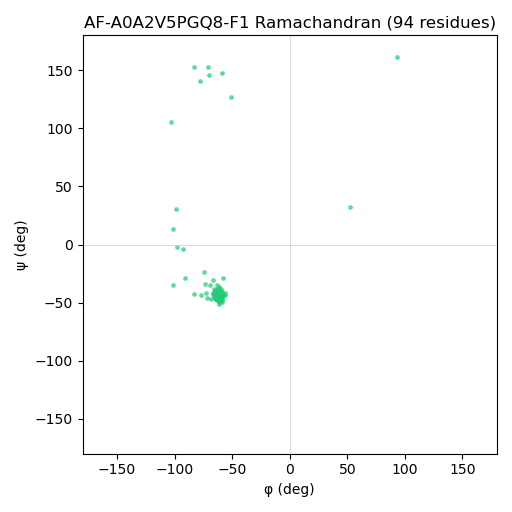HHHH--

Nearest PDB structures (foldseek):
  8fef-assembly1_J  TM=9.464E-01  e=2.198E-02  Mycolicibacterium smegmatis MC2 155

Sequence (96 aa):
MASGYAVAVGFLNIDPSYTWHNMVNYTSPEDALMGLIKAVVYGAMIGLISCYKGMHCREGAEGVGRATTEAVVYSSITILVSNFFLTLSLNRLLHT

Mean predicted aligned error: 5.46 Å